Protein AF-A0A6I9PTQ2-F1 (afdb_monomer_lite)

Structure (mmCIF, N/CA/C/O backbone):
data_AF-A0A6I9PTQ2-F1
#
_entry.id   AF-A0A6I9PTQ2-F1
#
loop_
_atom_site.group_PDB
_atom_site.id
_atom_site.type_symbol
_atom_site.label_atom_id
_atom_site.label_alt_id
_atom_site.label_comp_id
_atom_site.label_asym_id
_atom_site.label_entity_id
_atom_site.label_seq_id
_atom_site.pdbx_PDB_ins_code
_atom_site.Cartn_x
_atom_site.Cartn_y
_atom_site.Cartn_z
_atom_site.occupancy
_atom_site.B_iso_or_equiv
_atom_site.auth_seq_id
_atom_site.auth_comp_id
_atom_site.auth_asym_id
_atom_site.auth_atom_id
_atom_site.pdbx_PDB_model_num
ATOM 1 N N . ALA A 1 1 ? 30.797 -33.539 -42.811 1.00 47.03 1 ALA A N 1
ATOM 2 C CA . ALA A 1 1 ? 30.956 -32.790 -41.549 1.00 47.03 1 ALA A CA 1
ATOM 3 C C . ALA A 1 1 ? 30.785 -31.311 -41.859 1.00 47.03 1 ALA A C 1
ATOM 5 O O . ALA A 1 1 ? 31.490 -30.831 -42.734 1.00 47.03 1 ALA A O 1
ATOM 6 N N . GLY A 1 2 ? 29.827 -30.622 -41.235 1.00 52.47 2 GLY A N 1
ATOM 7 C CA . GLY A 1 2 ? 29.624 -29.189 -41.484 1.00 52.47 2 GLY A CA 1
ATOM 8 C C . GLY A 1 2 ? 28.186 -28.722 -41.279 1.00 52.47 2 GLY A C 1
ATOM 9 O O . GLY A 1 2 ? 27.580 -28.208 -42.205 1.00 52.47 2 GLY A O 1
ATOM 10 N N . CYS A 1 3 ? 27.621 -28.932 -40.090 1.00 50.66 3 CYS A N 1
ATOM 11 C CA . CYS A 1 3 ? 26.357 -28.307 -39.691 1.00 50.66 3 CYS A CA 1
ATOM 12 C C . CYS A 1 3 ? 26.383 -28.087 -38.173 1.00 50.66 3 CYS A C 1
ATOM 14 O O . CYS A 1 3 ? 25.742 -28.797 -37.405 1.00 50.66 3 CYS A O 1
ATOM 16 N N . SER A 1 4 ? 27.259 -27.191 -37.714 1.00 54.75 4 SER A N 1
ATOM 17 C CA . SER A 1 4 ? 27.375 -26.852 -36.282 1.00 54.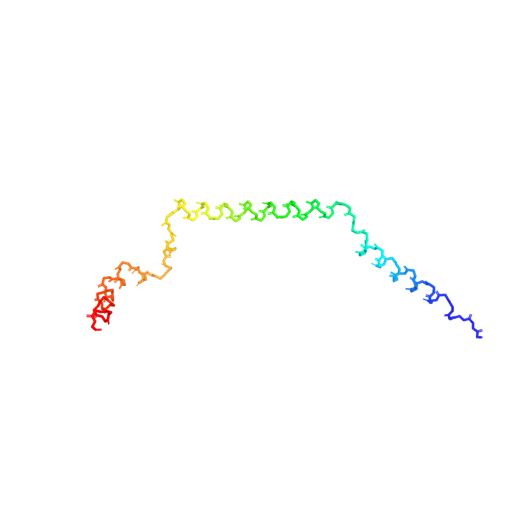75 4 SER A CA 1
ATOM 18 C C . SER A 1 4 ? 27.693 -25.374 -36.032 1.00 54.75 4 SER A C 1
ATOM 20 O O . SER A 1 4 ? 27.786 -24.958 -34.887 1.00 54.75 4 SER A O 1
ATOM 22 N N . THR A 1 5 ? 27.839 -24.556 -37.078 1.00 55.88 5 THR A N 1
ATOM 23 C CA . THR A 1 5 ? 28.269 -23.152 -36.964 1.00 55.88 5 THR A CA 1
ATOM 24 C C . THR A 1 5 ? 27.117 -22.148 -36.853 1.00 55.88 5 THR A C 1
ATOM 26 O O . THR A 1 5 ? 27.343 -21.049 -36.360 1.00 55.88 5 THR A O 1
ATOM 29 N N . MET A 1 6 ? 25.884 -22.501 -37.241 1.00 49.59 6 MET A N 1
ATOM 30 C CA . MET A 1 6 ? 24.733 -21.579 -37.151 1.00 49.59 6 MET A CA 1
ATOM 31 C C . MET A 1 6 ? 24.175 -21.432 -35.725 1.00 49.59 6 MET A C 1
ATOM 33 O O . MET A 1 6 ? 23.759 -20.343 -35.351 1.00 49.59 6 MET A O 1
ATOM 37 N N . SER A 1 7 ? 24.251 -22.475 -34.889 1.00 54.22 7 SER A N 1
ATOM 38 C CA . SER A 1 7 ? 23.673 -22.445 -33.533 1.00 54.22 7 SER A CA 1
ATOM 39 C C . SER A 1 7 ? 24.420 -21.522 -32.558 1.00 54.22 7 SER A C 1
ATOM 41 O O . SER A 1 7 ? 23.801 -20.982 -31.643 1.00 54.22 7 SER A O 1
ATOM 43 N N . SER A 1 8 ? 25.732 -21.316 -32.733 1.00 56.69 8 SER A N 1
ATOM 44 C CA . SER A 1 8 ? 26.507 -20.427 -31.852 1.00 56.69 8 SER A CA 1
ATOM 45 C C . SER A 1 8 ? 26.250 -18.944 -32.125 1.00 56.69 8 SER A C 1
ATOM 47 O O . SER A 1 8 ? 26.242 -18.163 -31.175 1.00 56.69 8 SER A O 1
ATOM 49 N N . ALA A 1 9 ? 26.001 -18.552 -33.378 1.00 57.34 9 ALA A N 1
ATOM 50 C CA . ALA A 1 9 ? 25.735 -17.156 -33.734 1.00 57.34 9 ALA A CA 1
ATOM 51 C C . ALA A 1 9 ? 24.395 -16.671 -33.151 1.00 57.34 9 ALA A C 1
ATOM 53 O O . ALA A 1 9 ? 24.362 -15.651 -32.469 1.00 57.34 9 ALA A O 1
ATOM 54 N N . GLU A 1 10 ? 23.328 -17.470 -33.283 1.00 59.38 10 GLU A N 1
ATOM 55 C CA . GLU A 1 10 ? 22.018 -17.154 -32.690 1.00 59.38 10 GLU A CA 1
ATOM 56 C C . GLU A 1 10 ? 22.061 -17.085 -31.152 1.00 59.38 10 GLU A C 1
ATOM 58 O O . GLU A 1 10 ? 21.428 -16.223 -30.544 1.00 59.38 10 GLU A O 1
ATOM 63 N N . SER A 1 11 ? 22.851 -17.946 -30.497 1.00 60.03 11 SER A N 1
ATOM 64 C CA . SER A 1 11 ? 23.014 -17.904 -29.033 1.00 60.03 11 SER A CA 1
ATOM 65 C C . SER A 1 11 ? 23.742 -16.641 -28.535 1.00 60.03 11 SER A C 1
ATOM 67 O O . SER A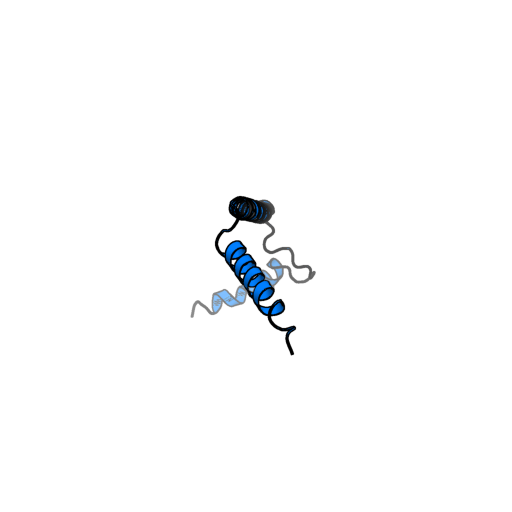 1 11 ? 23.454 -16.134 -27.445 1.00 60.03 11 SER A O 1
ATOM 69 N N . GLY A 1 12 ? 24.655 -16.099 -29.348 1.00 64.75 12 GLY A N 1
ATOM 70 C CA . GLY A 1 12 ? 25.344 -14.834 -29.088 1.00 64.75 12 GLY A CA 1
ATOM 71 C C . GLY A 1 12 ? 24.409 -13.628 -29.197 1.00 64.75 12 GLY A C 1
ATOM 72 O O . GLY A 1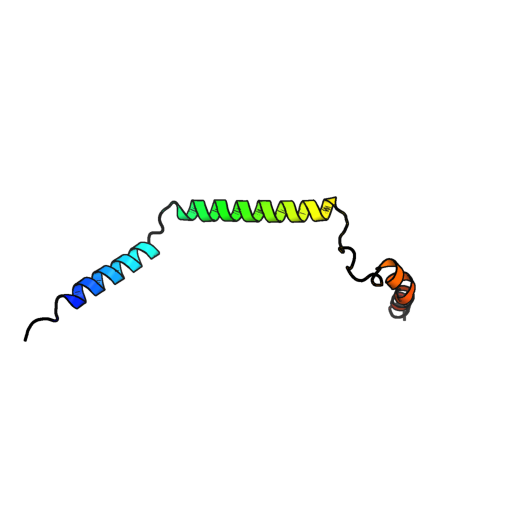 12 ? 24.440 -12.747 -28.341 1.00 64.75 12 GLY A O 1
ATOM 73 N N . ASP A 1 13 ? 23.515 -13.631 -30.185 1.00 66.06 13 ASP A N 1
ATOM 74 C CA . ASP A 1 13 ? 22.545 -12.548 -30.381 1.00 66.06 13 ASP A CA 1
ATOM 75 C C . ASP A 1 13 ? 21.450 -12.533 -29.303 1.00 66.06 13 ASP A C 1
ATOM 77 O O . ASP A 1 13 ? 21.107 -11.465 -28.792 1.00 66.06 13 ASP A O 1
ATOM 81 N N . LEU A 1 14 ? 20.948 -13.698 -28.868 1.00 65.81 14 LEU A N 1
ATOM 82 C CA . LEU A 1 14 ? 19.982 -13.768 -27.759 1.00 65.81 14 LEU A CA 1
ATOM 83 C C . LEU A 1 14 ? 20.582 -13.304 -26.427 1.00 65.81 14 LEU A C 1
ATOM 85 O O . LEU A 1 14 ? 19.932 -12.578 -25.671 1.00 65.81 14 LEU A O 1
ATOM 89 N N . SER A 1 15 ? 21.817 -13.714 -26.126 1.00 67.25 15 SER A N 1
ATOM 90 C CA . SER A 1 15 ? 22.496 -13.276 -24.901 1.00 67.25 15 SER A CA 1
ATOM 91 C C . SER A 1 15 ? 22.808 -11.777 -24.928 1.00 67.25 15 SER A C 1
ATOM 93 O O . SER A 1 15 ? 22.625 -11.104 -23.911 1.00 67.25 15 SER A O 1
ATOM 95 N N . GLY A 1 16 ? 23.179 -11.230 -26.091 1.00 61.75 16 GLY A N 1
ATOM 96 C CA . GLY A 1 16 ? 23.354 -9.792 -26.303 1.00 61.75 16 GLY A CA 1
ATOM 97 C C . GLY A 1 16 ? 22.055 -8.992 -26.161 1.00 61.75 16 GLY A C 1
ATOM 98 O O . GLY A 1 16 ? 22.053 -7.934 -25.530 1.00 61.75 16 GLY A O 1
ATOM 99 N N . TYR A 1 17 ? 20.938 -9.517 -26.672 1.00 64.06 17 TYR A N 1
ATOM 100 C CA . TYR A 1 17 ? 19.614 -8.902 -26.543 1.00 64.06 17 TYR A CA 1
ATOM 101 C C . TYR A 1 17 ? 19.116 -8.902 -25.092 1.00 64.06 17 TYR A C 1
ATOM 103 O O . TYR A 1 17 ? 18.635 -7.891 -24.589 1.00 64.06 17 TYR A O 1
ATOM 111 N N . HIS A 1 18 ? 19.292 -10.008 -24.368 1.00 65.25 18 HIS A N 1
ATOM 112 C CA . HIS A 1 18 ? 18.929 -10.069 -22.953 1.00 65.25 18 HIS A CA 1
ATOM 113 C C . HIS A 1 18 ? 19.759 -9.081 -22.111 1.00 65.25 18 HIS A C 1
ATOM 115 O O . HIS A 1 18 ? 19.231 -8.413 -21.224 1.00 65.25 18 HIS A O 1
ATOM 121 N N . LEU A 1 19 ? 21.052 -8.929 -22.418 1.00 62.69 19 LEU A N 1
ATOM 122 C CA . LEU A 1 19 ? 21.927 -7.952 -21.762 1.00 62.69 19 LEU A CA 1
ATOM 123 C C . LEU A 1 19 ? 21.549 -6.498 -22.072 1.00 62.69 19 LEU A C 1
ATOM 125 O O . LEU A 1 19 ? 21.659 -5.649 -21.188 1.00 62.69 19 LEU A O 1
ATOM 129 N N . SER A 1 20 ? 21.109 -6.191 -23.295 1.00 60.94 20 SER A N 1
ATOM 130 C CA . SER A 1 20 ? 20.728 -4.828 -23.683 1.00 60.94 20 SER A CA 1
ATOM 131 C C . SER A 1 20 ? 19.401 -4.395 -23.055 1.00 60.94 20 SER A C 1
ATOM 133 O O . SER A 1 20 ? 19.312 -3.267 -22.571 1.00 60.94 20 SER A O 1
ATOM 135 N N . VAL A 1 21 ? 18.427 -5.307 -22.955 1.00 61.25 21 VAL A N 1
ATOM 136 C CA . VAL A 1 21 ? 17.143 -5.083 -22.265 1.00 61.25 21 VAL A CA 1
ATOM 137 C C . VAL A 1 21 ? 17.354 -4.780 -20.779 1.00 61.25 21 VAL A C 1
ATOM 139 O O . VAL A 1 21 ? 16.706 -3.895 -20.231 1.00 61.25 21 VAL A O 1
ATOM 142 N N . VAL A 1 22 ? 18.307 -5.454 -20.128 1.00 62.84 22 VAL A N 1
ATOM 143 C CA . VAL A 1 22 ? 18.622 -5.222 -18.706 1.00 62.84 22 VAL A CA 1
ATOM 144 C C . VAL A 1 22 ? 19.418 -3.926 -18.491 1.00 62.84 22 VAL A C 1
ATOM 146 O O . VAL A 1 22 ? 19.313 -3.298 -17.439 1.00 62.84 22 VAL A O 1
ATOM 149 N N . ARG A 1 23 ? 20.235 -3.511 -19.468 1.00 62.25 23 ARG A N 1
ATOM 150 C CA . ARG A 1 23 ? 21.163 -2.376 -19.322 1.00 62.25 23 ARG A CA 1
ATOM 151 C C . ARG A 1 23 ? 20.580 -1.033 -19.765 1.00 62.25 23 ARG A C 1
ATOM 153 O O . ARG A 1 23 ? 21.050 0.004 -19.301 1.00 62.25 23 ARG A O 1
ATOM 160 N N . HIS A 1 24 ? 19.559 -1.051 -20.617 1.00 61.22 24 HIS A N 1
ATOM 161 C CA . HIS A 1 24 ? 18.811 0.126 -21.053 1.00 61.22 24 HIS A CA 1
ATOM 162 C C . HIS A 1 24 ? 17.333 -0.036 -20.695 1.00 61.22 24 HIS A C 1
ATOM 164 O O . HIS A 1 24 ? 16.515 -0.259 -21.589 1.00 61.22 24 HIS A O 1
ATOM 170 N N . PRO A 1 25 ? 16.976 0.068 -19.400 1.00 62.00 25 PRO A N 1
ATOM 171 C CA . PRO A 1 25 ? 15.579 0.060 -19.003 1.00 62.00 25 PRO A CA 1
ATOM 172 C C . PRO A 1 25 ? 14.838 1.159 -19.764 1.00 62.00 25 PRO A C 1
ATOM 174 O O . PRO A 1 25 ? 15.291 2.306 -19.857 1.00 62.00 25 PRO A O 1
ATOM 177 N N . HIS A 1 26 ? 13.717 0.794 -20.375 1.00 68.25 26 HIS A N 1
ATOM 178 C CA . HIS A 1 26 ? 12.929 1.737 -21.149 1.00 68.25 26 HIS A CA 1
ATOM 179 C C . HIS A 1 26 ? 12.343 2.791 -20.193 1.00 68.25 26 HIS A C 1
ATOM 181 O O . HIS A 1 26 ? 11.840 2.461 -19.121 1.00 68.25 26 HIS A O 1
ATOM 187 N N . GLY A 1 27 ? 12.353 4.071 -20.580 1.00 77.62 27 GLY A N 1
ATOM 188 C CA . GLY A 1 27 ? 12.006 5.189 -19.683 1.00 77.62 27 GLY A CA 1
ATOM 189 C C . GLY A 1 27 ? 10.604 5.158 -19.045 1.00 77.62 27 GLY A C 1
ATOM 190 O O . GLY A 1 27 ? 10.346 5.920 -18.116 1.00 77.62 27 GLY A O 1
ATOM 191 N N . TRP A 1 28 ? 9.703 4.278 -19.496 1.00 82.06 28 TRP A N 1
ATOM 192 C CA . TRP A 1 28 ? 8.378 4.084 -18.896 1.00 82.06 28 TRP A CA 1
ATOM 193 C C . TRP A 1 28 ? 8.409 3.303 -17.573 1.00 82.06 28 TRP A C 1
ATOM 195 O O . TRP A 1 28 ? 7.499 3.473 -16.761 1.00 82.06 28 TRP A O 1
ATOM 205 N N . GLU A 1 29 ? 9.452 2.507 -17.309 1.00 87.56 29 GLU A N 1
ATOM 206 C CA . GLU A 1 29 ? 9.591 1.742 -16.059 1.00 87.56 29 GLU A CA 1
ATOM 207 C C . GLU A 1 29 ? 9.625 2.656 -14.831 1.00 87.56 29 GLU A C 1
ATOM 209 O O . GLU A 1 29 ? 8.968 2.389 -13.825 1.00 87.56 29 GLU A O 1
ATOM 214 N N . LEU A 1 30 ? 10.314 3.798 -14.940 1.00 87.31 30 LEU A N 1
ATOM 215 C CA . LEU A 1 30 ? 10.351 4.801 -13.878 1.00 87.31 30 LEU A CA 1
ATOM 216 C C . LEU A 1 30 ? 8.953 5.356 -13.572 1.00 87.31 30 LEU A C 1
ATOM 218 O O . LEU A 1 30 ? 8.612 5.582 -12.411 1.00 87.31 30 LEU A O 1
ATOM 222 N N . GLY A 1 31 ? 8.127 5.526 -14.609 1.00 89.88 31 GLY A N 1
ATOM 223 C CA . GLY A 1 31 ? 6.729 5.917 -14.460 1.00 89.88 31 GLY A CA 1
ATOM 224 C C . GLY A 1 31 ? 5.936 4.890 -13.655 1.00 89.88 31 GLY A C 1
ATOM 225 O O . GLY A 1 31 ? 5.182 5.264 -12.760 1.00 89.88 31 GLY A O 1
ATOM 226 N N . ILE A 1 32 ? 6.158 3.597 -13.898 1.00 93.38 32 ILE A N 1
ATOM 227 C CA . ILE A 1 32 ? 5.497 2.524 -13.144 1.00 93.38 32 ILE A CA 1
ATOM 228 C C . ILE A 1 32 ? 5.946 2.495 -11.692 1.00 93.38 32 ILE A C 1
ATOM 230 O O . ILE A 1 32 ? 5.100 2.360 -10.812 1.00 93.38 32 ILE A O 1
ATOM 234 N N . TYR A 1 33 ? 7.241 2.655 -11.418 1.00 92.25 33 TYR A N 1
ATOM 235 C CA . TYR A 1 33 ? 7.728 2.686 -10.040 1.00 92.25 33 TYR A CA 1
ATOM 236 C C . TYR A 1 33 ? 7.125 3.852 -9.256 1.00 92.25 33 TYR A C 1
ATOM 238 O O . TYR A 1 33 ? 6.649 3.656 -8.138 1.00 92.25 33 TYR A O 1
ATOM 246 N N . LEU A 1 34 ? 7.069 5.045 -9.855 1.00 96.19 34 LEU A N 1
ATOM 247 C CA . LEU A 1 34 ? 6.457 6.220 -9.233 1.00 96.19 34 LEU A CA 1
ATOM 248 C C . LEU A 1 34 ? 4.954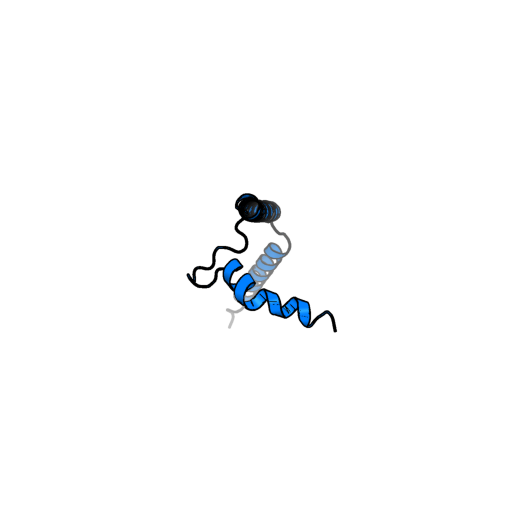 6.031 -9.000 1.00 96.19 34 LEU A C 1
ATOM 250 O O . LEU A 1 34 ? 4.466 6.293 -7.902 1.00 96.19 34 LEU A O 1
ATOM 254 N N . VAL A 1 35 ? 4.222 5.542 -10.003 1.00 97.31 35 VAL A N 1
ATOM 255 C CA . VAL A 1 35 ? 2.778 5.293 -9.886 1.00 97.31 35 VAL A CA 1
ATOM 256 C C . VAL A 1 35 ? 2.497 4.216 -8.840 1.00 97.31 35 VAL A C 1
ATOM 258 O O . VAL A 1 35 ? 1.652 4.419 -7.972 1.00 97.31 35 VAL A O 1
ATOM 26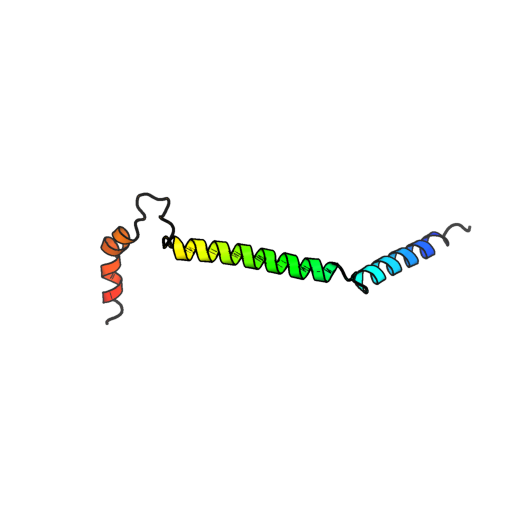1 N N . GLY A 1 36 ? 3.226 3.100 -8.864 1.00 97.00 36 GLY A N 1
ATOM 262 C CA . GLY A 1 36 ? 3.084 2.022 -7.888 1.00 97.00 36 GLY A CA 1
ATOM 263 C C . GLY A 1 36 ? 3.375 2.489 -6.462 1.00 97.00 36 GLY A C 1
ATOM 264 O O . GLY A 1 36 ? 2.607 2.196 -5.546 1.00 97.00 36 GLY A O 1
ATOM 265 N N . PHE A 1 37 ? 4.432 3.282 -6.276 1.00 97.50 37 PHE A N 1
ATOM 266 C CA . PHE A 1 37 ? 4.757 3.886 -4.986 1.00 97.50 37 PHE A CA 1
ATOM 267 C C . PHE A 1 37 ? 3.641 4.810 -4.480 1.00 97.50 37 PHE A C 1
ATOM 269 O O . PHE A 1 37 ? 3.228 4.698 -3.326 1.00 97.50 37 PHE A O 1
ATOM 276 N N . LEU A 1 38 ? 3.098 5.676 -5.343 1.00 98.25 38 LEU A N 1
ATOM 277 C CA . LEU A 1 38 ? 1.974 6.551 -4.994 1.00 98.25 38 LEU A CA 1
ATOM 278 C C . LEU A 1 38 ? 0.720 5.754 -4.623 1.00 98.25 38 LEU A C 1
ATOM 280 O O . LEU A 1 38 ? 0.075 6.068 -3.625 1.00 98.25 38 LEU A O 1
ATOM 284 N N . VAL A 1 39 ? 0.400 4.693 -5.369 1.00 98.25 39 VAL A N 1
ATOM 285 C CA . VAL A 1 39 ? -0.725 3.799 -5.054 1.00 98.25 39 VAL A CA 1
ATOM 286 C C . VAL A 1 39 ? -0.540 3.162 -3.677 1.00 98.25 39 VAL A C 1
ATOM 288 O O . VAL A 1 39 ? -1.464 3.195 -2.862 1.00 98.25 39 VAL A O 1
ATOM 291 N N . LEU A 1 40 ? 0.653 2.636 -3.382 1.00 98.19 40 LEU A N 1
ATOM 292 C CA . LEU A 1 40 ? 0.962 2.059 -2.073 1.00 98.19 40 LEU A CA 1
ATOM 293 C C . LEU A 1 40 ? 0.823 3.093 -0.949 1.00 98.19 40 LEU A C 1
ATOM 295 O O . LEU A 1 40 ? 0.207 2.792 0.075 1.00 98.19 40 LEU A O 1
ATOM 299 N N . LEU A 1 41 ? 1.325 4.316 -1.146 1.00 98.06 41 LEU A N 1
ATOM 300 C CA . LEU A 1 41 ? 1.177 5.401 -0.174 1.00 98.06 41 LEU A CA 1
ATOM 301 C C . LEU A 1 41 ? -0.285 5.790 0.052 1.00 98.06 41 LEU A C 1
ATOM 303 O O . LEU A 1 41 ? -0.694 5.957 1.200 1.00 98.06 41 LEU A O 1
ATOM 307 N N . CYS A 1 42 ? -1.088 5.901 -1.007 1.00 97.75 42 CYS A N 1
ATOM 308 C CA . CYS A 1 42 ? -2.513 6.196 -0.886 1.00 97.75 42 CYS A CA 1
ATOM 309 C C . CYS A 1 42 ? -3.242 5.102 -0.099 1.00 97.75 42 CYS A C 1
ATOM 311 O O . CYS A 1 42 ? -3.988 5.410 0.830 1.00 97.75 42 CYS A O 1
ATOM 313 N N . VAL A 1 43 ? -3.000 3.827 -0.417 1.00 97.19 43 VAL A N 1
ATOM 314 C CA . VAL A 1 43 ? -3.611 2.697 0.297 1.00 97.19 43 VAL A CA 1
ATOM 315 C C . VAL A 1 43 ? -3.191 2.694 1.765 1.00 97.19 43 VAL A C 1
ATOM 317 O O . VAL A 1 43 ? -4.051 2.588 2.641 1.00 97.19 43 VAL A O 1
ATOM 320 N N . ALA A 1 44 ? -1.900 2.853 2.060 1.00 96.50 44 ALA A N 1
ATOM 321 C CA . ALA A 1 44 ? -1.406 2.922 3.432 1.00 96.50 44 ALA A CA 1
ATOM 322 C C . ALA A 1 44 ? -2.033 4.099 4.196 1.00 96.50 44 ALA A C 1
ATOM 324 O O . ALA A 1 44 ? -2.558 3.913 5.293 1.00 96.50 44 ALA A O 1
ATOM 325 N N . GLY A 1 45 ? -2.063 5.287 3.586 1.00 95.69 45 GLY A N 1
ATOM 326 C CA . GLY A 1 45 ? -2.663 6.488 4.160 1.00 95.69 45 GLY A CA 1
ATOM 327 C C . GLY A 1 45 ? -4.150 6.321 4.466 1.00 95.69 45 GLY A C 1
ATOM 328 O O . GLY A 1 45 ? -4.582 6.658 5.565 1.00 95.69 45 GLY A O 1
ATOM 329 N N . ILE A 1 46 ? -4.928 5.730 3.553 1.00 93.88 46 ILE A N 1
ATOM 330 C CA . ILE A 1 46 ? -6.353 5.433 3.776 1.00 93.88 46 ILE A CA 1
ATOM 331 C C . ILE A 1 46 ? -6.532 4.447 4.934 1.00 93.88 46 ILE A C 1
ATOM 333 O O . ILE A 1 46 ? -7.406 4.646 5.778 1.00 93.88 46 ILE A O 1
ATOM 337 N N . ASN A 1 47 ? -5.709 3.397 5.006 1.00 90.19 47 ASN A N 1
ATOM 338 C CA . ASN A 1 47 ? -5.777 2.427 6.100 1.00 90.19 47 ASN A CA 1
ATOM 339 C C . ASN A 1 47 ? -5.463 3.084 7.451 1.00 90.19 47 ASN A C 1
ATOM 341 O O . ASN A 1 47 ? -6.215 2.900 8.405 1.00 90.19 47 ASN A O 1
ATOM 345 N N . ILE A 1 48 ? -4.413 3.905 7.525 1.00 90.19 48 ILE A N 1
ATOM 346 C CA . ILE A 1 48 ? -4.041 4.643 8.740 1.00 90.19 48 ILE A CA 1
ATOM 347 C C . ILE A 1 48 ? -5.129 5.651 9.120 1.00 90.19 48 ILE A C 1
ATOM 349 O O . ILE A 1 48 ? -5.526 5.718 10.280 1.00 90.19 48 ILE A O 1
ATOM 353 N N . TRP A 1 49 ? -5.659 6.398 8.150 1.00 88.88 49 TRP A N 1
ATOM 354 C CA . TRP A 1 49 ? -6.755 7.341 8.367 1.00 88.88 49 TRP A CA 1
ATOM 355 C C . TRP A 1 49 ? -7.993 6.641 8.923 1.00 88.88 49 TRP A C 1
ATOM 357 O O . TRP A 1 49 ? -8.602 7.120 9.878 1.00 88.88 49 TRP A O 1
ATOM 367 N N . LYS A 1 50 ? -8.346 5.481 8.359 1.00 85.88 50 LYS A N 1
ATOM 368 C CA . LYS A 1 50 ? -9.446 4.648 8.841 1.00 85.88 50 LYS A CA 1
ATOM 369 C C . LYS A 1 50 ? -9.200 4.198 10.280 1.00 85.88 50 LYS A C 1
ATOM 371 O O . LYS A 1 50 ? -10.098 4.337 11.099 1.00 85.88 50 LYS A O 1
ATOM 376 N N . LEU A 1 51 ? -7.998 3.725 10.612 1.00 82.75 51 LEU A N 1
ATOM 377 C CA . LEU A 1 51 ? -7.643 3.351 11.986 1.00 82.75 51 LEU A CA 1
ATOM 378 C C . LEU A 1 51 ? -7.768 4.537 12.950 1.00 82.75 51 LEU A C 1
ATOM 380 O O . LEU A 1 51 ? -8.399 4.419 13.999 1.00 82.75 51 LEU A O 1
ATOM 384 N N . TRP A 1 52 ? -7.223 5.690 12.566 1.00 80.69 52 TRP A N 1
ATOM 385 C CA . TRP A 1 52 ? -7.245 6.899 13.380 1.00 80.69 52 TRP A CA 1
ATOM 386 C C . TRP A 1 52 ? -8.667 7.430 13.602 1.00 80.69 52 TRP A C 1
ATOM 388 O O . TRP A 1 52 ? -9.042 7.735 14.731 1.00 80.69 52 TRP A O 1
ATOM 398 N N . LYS A 1 53 ? -9.499 7.479 12.551 1.00 79.56 53 LYS A N 1
ATOM 399 C CA . LYS A 1 53 ? -10.901 7.917 12.644 1.00 79.56 53 LYS A CA 1
ATOM 400 C C . LYS A 1 53 ? -11.803 6.915 13.350 1.00 79.56 53 LYS A C 1
ATOM 402 O O . LYS A 1 53 ? -12.734 7.343 14.025 1.00 79.56 53 LYS A O 1
ATOM 407 N N . SER A 1 54 ? -11.574 5.614 13.182 1.00 67.50 54 SER A N 1
ATOM 408 C CA . SER A 1 54 ? -12.403 4.593 13.818 1.00 67.50 54 SER A CA 1
ATOM 409 C C . SER A 1 54 ? -12.124 4.460 15.310 1.00 67.50 54 SER A C 1
ATOM 411 O O . SER A 1 54 ? -12.954 3.867 15.988 1.00 67.50 54 SER A O 1
ATOM 413 N N . GLY A 1 55 ? -10.993 4.955 15.837 1.00 62.00 55 GLY A N 1
ATOM 414 C CA . GLY A 1 55 ? -10.653 4.895 17.271 1.00 62.00 55 GLY A CA 1
ATOM 415 C C . GLY A 1 55 ? -10.642 3.480 17.872 1.00 62.00 55 GLY A C 1
ATOM 416 O O . GLY A 1 55 ? -10.417 3.309 19.063 1.00 62.00 55 GLY A O 1
ATOM 417 N N . THR A 1 56 ? -10.888 2.458 17.051 1.00 59.12 56 THR A N 1
ATOM 418 C CA . THR A 1 56 ? -11.145 1.073 17.443 1.00 59.12 56 THR A CA 1
ATOM 419 C C . THR A 1 56 ? -9.887 0.270 17.153 1.00 59.12 56 THR A C 1
ATOM 421 O O . THR A 1 56 ? -9.875 -0.681 16.372 1.00 59.12 56 THR A O 1
ATOM 424 N N . PHE A 1 57 ? -8.784 0.752 17.718 1.00 52.16 57 PHE A N 1
ATOM 425 C CA . PHE A 1 57 ? -7.572 -0.029 17.860 1.00 52.16 57 PHE A CA 1
ATOM 426 C C . PHE A 1 57 ? -7.268 -0.112 19.360 1.00 52.16 57 PHE A C 1
ATOM 428 O O . PHE A 1 57 ? -7.050 0.929 19.981 1.00 52.16 57 PHE A O 1
ATOM 435 N N . PRO A 1 58 ? -7.302 -1.312 19.961 1.00 59.88 58 PRO A N 1
ATOM 436 C CA . PRO A 1 58 ? -7.381 -2.618 19.310 1.00 59.88 58 PRO A CA 1
ATOM 437 C C . PRO A 1 58 ? -8.776 -2.894 18.728 1.00 59.88 58 PRO A C 1
ATOM 439 O O . PRO A 1 58 ? -9.786 -2.424 19.251 1.00 59.88 58 PRO A O 1
ATOM 442 N N . ALA A 1 59 ? -8.821 -3.639 17.620 1.00 61.28 59 ALA A N 1
ATOM 443 C CA . ALA A 1 59 ? -10.072 -4.187 17.108 1.00 61.28 59 ALA A CA 1
ATOM 444 C C . ALA A 1 59 ? -10.775 -4.959 18.240 1.00 61.28 59 ALA A C 1
ATOM 446 O O . ALA A 1 59 ? -10.079 -5.611 19.030 1.00 61.28 59 ALA A O 1
ATOM 447 N N . PRO A 1 60 ? -12.116 -4.899 18.352 1.00 65.12 60 PRO A N 1
ATOM 448 C CA . PRO A 1 60 ? -12.821 -5.681 19.352 1.00 65.12 60 PRO A CA 1
ATOM 449 C C . PRO A 1 60 ? -12.447 -7.140 19.129 1.00 65.12 60 PRO A C 1
ATOM 451 O O . PRO A 1 60 ? -12.509 -7.646 18.004 1.00 65.12 60 PRO A O 1
ATOM 454 N N . SER A 1 61 ? -11.974 -7.787 20.188 1.00 61.03 61 SER A N 1
ATOM 455 C CA . SER A 1 61 ? -11.590 -9.182 20.087 1.00 61.03 61 SER A CA 1
ATOM 456 C C . SER A 1 61 ? -12.806 -9.999 19.638 1.00 61.03 61 SER A C 1
ATOM 458 O O . SER A 1 61 ? -13.894 -9.817 20.188 1.00 61.03 61 SER A O 1
ATOM 460 N N . PRO A 1 62 ? -12.653 -10.909 18.660 1.00 66.25 62 PRO A N 1
ATOM 461 C CA . PRO A 1 62 ? -13.744 -11.768 18.201 1.00 66.25 62 PRO A CA 1
ATOM 462 C C . PRO A 1 62 ? -14.187 -12.764 19.282 1.00 66.25 62 PRO A C 1
ATOM 464 O O . PRO A 1 62 ? -15.203 -13.440 19.134 1.00 66.25 62 PRO A O 1
ATOM 467 N N . PHE A 1 63 ? -13.418 -12.874 20.366 1.00 67.19 63 PHE A N 1
ATOM 468 C CA . PHE A 1 63 ? -13.751 -13.693 21.512 1.00 67.19 63 PHE A CA 1
ATOM 469 C C . PHE A 1 63 ? -14.649 -12.904 22.477 1.00 67.19 63 PHE A C 1
ATOM 471 O O . PHE A 1 63 ? -14.203 -11.888 23.015 1.00 67.19 63 PHE A O 1
ATOM 478 N N . PRO A 1 64 ? -15.859 -13.406 22.794 1.00 66.94 64 PRO A N 1
ATOM 479 C CA . PRO A 1 64 ? -16.803 -12.735 23.695 1.00 66.94 64 PRO A CA 1
ATOM 480 C C . PRO A 1 64 ? -16.230 -12.424 25.084 1.00 66.94 64 PRO A C 1
ATOM 482 O O . PRO A 1 64 ? -16.696 -11.522 25.766 1.00 66.94 64 PRO A O 1
ATOM 485 N N . ASN A 1 65 ? -15.224 -13.189 25.511 1.00 60.66 65 ASN A N 1
ATOM 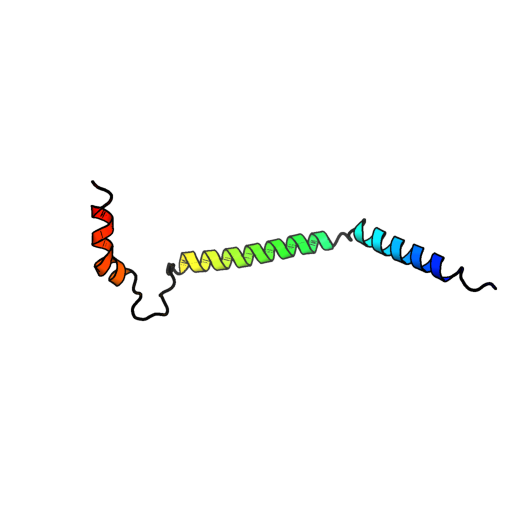486 C CA . ASN A 1 65 ? -14.631 -13.114 26.844 1.00 60.66 65 ASN A CA 1
ATOM 487 C C . ASN A 1 65 ? -13.355 -12.255 26.911 1.00 60.66 65 ASN A C 1
ATOM 489 O O . ASN A 1 65 ? -12.670 -12.229 27.929 1.00 60.66 65 ASN A O 1
ATOM 493 N N . PHE A 1 66 ? -12.976 -11.610 25.810 1.00 66.62 66 PHE A N 1
ATOM 494 C CA . PHE A 1 66 ? -11.696 -10.915 25.685 1.00 66.62 66 PHE A CA 1
ATOM 495 C C . PHE A 1 66 ? -11.927 -9.404 25.609 1.00 66.62 66 PHE A C 1
ATOM 497 O O . PHE A 1 66 ? -11.425 -8.704 24.728 1.00 66.62 66 PHE A O 1
ATOM 504 N N . ASP A 1 67 ? -12.734 -8.914 26.546 1.00 75.25 67 ASP A N 1
ATOM 505 C CA . ASP A 1 67 ? -12.884 -7.492 26.792 1.00 75.25 67 ASP A CA 1
ATOM 506 C C . ASP A 1 67 ? -11.671 -7.010 27.598 1.00 75.25 67 ASP A C 1
ATOM 508 O O . ASP A 1 67 ? -11.427 -7.447 28.727 1.00 75.25 67 ASP A O 1
ATOM 512 N N . TYR A 1 68 ? -10.882 -6.111 27.013 1.00 69.00 68 TYR A N 1
ATOM 513 C CA . TYR A 1 68 ? -9.710 -5.543 27.676 1.00 69.00 68 TYR A CA 1
ATOM 514 C C . TYR A 1 68 ? -10.074 -4.823 28.980 1.00 69.00 68 TYR A C 1
ATOM 516 O O . TYR A 1 68 ? -9.245 -4.778 29.886 1.00 69.00 68 TYR A O 1
ATOM 524 N N . ARG A 1 69 ? -11.304 -4.307 29.118 1.00 71.75 69 ARG A N 1
ATOM 525 C CA . ARG A 1 69 ? -11.791 -3.681 30.357 1.00 71.75 69 ARG A CA 1
ATOM 526 C C . ARG A 1 69 ? -11.998 -4.722 31.452 1.00 71.75 69 ARG A C 1
ATOM 528 O O . ARG A 1 69 ? -11.524 -4.516 32.563 1.00 71.75 69 ARG A O 1
ATOM 535 N N . TYR A 1 70 ? -12.591 -5.865 31.110 1.00 72.38 70 TYR A N 1
ATOM 536 C CA . TYR A 1 70 ? -12.736 -7.004 32.021 1.00 72.38 70 TYR A CA 1
ATOM 537 C C . TYR A 1 70 ? -11.377 -7.574 32.439 1.00 72.38 70 TYR A C 1
ATOM 539 O O . TYR A 1 70 ? -11.140 -7.838 33.616 1.00 72.38 70 TYR A O 1
ATOM 547 N N . LEU A 1 71 ? -10.452 -7.732 31.488 1.00 74.44 71 LEU A N 1
ATOM 548 C CA . LEU A 1 71 ? -9.103 -8.209 31.793 1.00 74.44 71 LEU A CA 1
ATOM 549 C C . LEU A 1 71 ? -8.333 -7.213 32.673 1.00 74.44 71 LEU A C 1
ATOM 551 O O . LEU A 1 71 ? -7.638 -7.631 33.595 1.00 74.44 71 LEU A O 1
ATOM 555 N N . GLN A 1 72 ? -8.475 -5.909 32.430 1.00 75.12 72 GLN A N 1
ATOM 556 C CA . GLN A 1 72 ? -7.865 -4.860 33.249 1.00 75.12 72 GLN A CA 1
ATOM 557 C C . GLN A 1 72 ? -8.449 -4.822 34.667 1.00 75.12 72 GLN A C 1
ATOM 559 O O . GLN A 1 72 ? -7.696 -4.674 35.624 1.00 75.12 72 GLN A O 1
ATOM 564 N N . GLU A 1 73 ? -9.757 -4.996 34.824 1.00 75.94 73 GLU A N 1
ATOM 565 C CA . GLU A 1 73 ? -10.408 -5.065 36.135 1.00 75.94 73 GLU A CA 1
ATOM 566 C C . GLU A 1 73 ? -10.004 -6.329 36.912 1.00 75.94 73 GLU A C 1
ATOM 568 O O . GLU A 1 73 ? -9.714 -6.264 38.104 1.00 75.94 73 GLU A O 1
ATOM 573 N N . LYS A 1 74 ? -9.919 -7.477 36.228 1.00 74.88 74 LYS A N 1
ATOM 574 C CA . LYS A 1 74 ? -9.643 -8.779 36.851 1.00 74.88 74 LYS A CA 1
ATOM 575 C C . LYS A 1 74 ? -8.161 -9.058 37.111 1.00 74.88 74 LYS A C 1
ATOM 577 O O . LYS A 1 74 ? -7.841 -9.758 38.067 1.00 74.88 74 LYS A O 1
ATOM 582 N N . TYR A 1 75 ? -7.265 -8.558 36.260 1.00 73.31 75 TYR A N 1
ATOM 583 C CA . TYR A 1 75 ? -5.826 -8.859 36.310 1.00 73.31 75 TYR A CA 1
ATOM 584 C C . TYR A 1 75 ? -4.929 -7.610 36.364 1.00 73.31 75 TYR A C 1
ATOM 586 O O . TYR A 1 75 ? -3.740 -7.721 36.661 1.00 73.31 75 TYR A O 1
ATOM 594 N N . GLY A 1 76 ? -5.456 -6.415 36.071 1.00 65.81 76 GLY A N 1
ATOM 595 C CA . GLY A 1 76 ? -4.672 -5.176 35.995 1.00 65.81 76 GLY A CA 1
ATOM 596 C C . GLY A 1 76 ? -4.281 -4.582 37.349 1.00 65.81 76 GLY A C 1
ATOM 597 O O . GLY A 1 76 ? -3.348 -3.785 37.404 1.00 65.81 76 GLY A O 1
ATOM 598 N N . THR A 1 77 ? -4.920 -4.994 38.445 1.00 59.59 77 THR A N 1
ATOM 599 C CA . THR A 1 77 ? -4.560 -4.552 39.803 1.00 59.59 77 THR A CA 1
ATOM 600 C C . THR A 1 77 ? -3.241 -5.152 40.302 1.00 59.59 77 THR A C 1
ATOM 602 O O . THR A 1 77 ? -2.602 -4.558 41.165 1.00 59.59 77 THR A O 1
ATOM 605 N N . SER A 1 78 ? -2.767 -6.268 39.730 1.00 58.00 78 SER A N 1
ATOM 606 C CA . SER A 1 78 ? -1.565 -6.966 40.221 1.00 58.00 78 SER A CA 1
ATOM 607 C C . SER A 1 78 ? -0.228 -6.477 39.646 1.00 58.00 78 SER A C 1
ATOM 609 O O . SER A 1 78 ? 0.809 -6.729 40.254 1.00 58.00 78 SER A O 1
ATOM 611 N N . PHE A 1 79 ? -0.193 -5.778 38.505 1.00 55.03 79 PHE A N 1
ATOM 612 C CA . PHE A 1 79 ? 1.085 -5.357 37.894 1.00 55.03 79 PHE A CA 1
ATOM 613 C C . PHE A 1 79 ? 1.670 -4.067 38.485 1.00 55.03 79 PHE A C 1
ATOM 615 O O . PHE A 1 79 ? 2.881 -3.854 38.421 1.00 55.03 79 PHE A O 1
ATOM 622 N N . SER A 1 80 ? 0.835 -3.214 39.081 1.00 54.47 80 SER A N 1
ATOM 623 C CA . SER A 1 80 ? 1.269 -1.978 39.747 1.00 54.47 80 SER A CA 1
ATOM 624 C C . SER A 1 80 ? 2.031 -2.237 41.050 1.00 54.47 80 SER A C 1
ATOM 626 O O . SER A 1 80 ? 2.891 -1.441 41.413 1.00 54.47 80 SER A O 1
ATOM 628 N N . GLU A 1 81 ? 1.768 -3.356 41.726 1.00 55.03 81 GLU A N 1
ATOM 629 C CA . GLU A 1 81 ? 2.334 -3.639 43.051 1.00 55.03 81 GLU A CA 1
ATOM 630 C C . GLU A 1 81 ? 3.743 -4.259 42.990 1.00 55.03 81 GLU A C 1
ATOM 632 O O . GLU A 1 81 ? 4.551 -4.065 43.893 1.00 55.03 81 GLU A O 1
ATOM 637 N N . VAL A 1 82 ? 4.100 -4.937 41.891 1.00 54.47 82 VAL A N 1
ATOM 638 C CA . VAL A 1 82 ? 5.412 -5.605 41.744 1.00 54.47 82 VAL A CA 1
ATOM 639 C C . VAL A 1 82 ? 6.526 -4.639 41.314 1.00 54.47 82 VAL A C 1
ATOM 641 O O . VAL A 1 82 ? 7.699 -4.906 41.555 1.00 54.47 82 VAL A O 1
ATOM 644 N N . ARG A 1 83 ? 6.190 -3.493 40.704 1.00 52.91 83 ARG A N 1
ATOM 645 C CA . ARG A 1 83 ? 7.187 -2.493 40.267 1.00 52.91 83 ARG A CA 1
ATOM 646 C C . ARG A 1 83 ? 7.576 -1.495 41.368 1.00 52.91 83 ARG A C 1
ATOM 648 O O . ARG A 1 83 ? 8.504 -0.719 41.165 1.00 52.91 83 ARG A O 1
ATOM 655 N N . GLN A 1 84 ? 6.878 -1.500 42.505 1.00 52.69 84 GLN A N 1
ATOM 656 C CA . GLN A 1 84 ? 7.076 -0.541 43.597 1.00 52.69 84 GLN A CA 1
ATOM 657 C C . GLN A 1 84 ? 7.714 -1.170 44.851 1.00 52.69 84 GLN A C 1
ATOM 659 O O . GLN A 1 84 ? 7.458 -0.708 45.964 1.00 52.69 84 GLN A O 1
ATOM 664 N N . LYS A 1 85 ? 8.536 -2.214 44.690 1.00 45.03 85 LYS A N 1
ATOM 665 C CA . LYS A 1 85 ? 9.303 -2.813 45.788 1.00 45.03 85 LYS A CA 1
ATOM 666 C C . LYS A 1 85 ? 10.796 -2.815 45.502 1.00 45.03 85 LYS A C 1
ATOM 668 O O . LYS A 1 85 ? 11.163 -3.102 44.342 1.00 45.03 85 LYS A O 1
#

Foldseek 3Di:
DDDDPPVVVVVVVVVVVVVVCVVCPDPCVVVVVVVVVVVVVVVVVVVVVCCVVVVCVVPPPPDPPPDVVVCCVVPVVPPVVVVPD

pLDDT: mean 71.24, std 15.51, range [45.03, 98.25]

Secondary structure (DSSP, 8-state):
----SHHHHHHHHHHHHHHHHHHS--THHHHHHHHHHHHHHHHHHHHHHHHHHH---SPPPSSTT--HHHHHHHHTTTHHHHTT-

Organism: NCBI:txid8208

Radius of gyration: 30.86 Å; chains: 1; bounding box: 48×41×87 Å

Sequence (85 aa):
AGCSTMSSAESGDLSGYHLSVVRHPHGWELGIYLVGFLVLLCVAGINIWKLWKSGTFPAPSPFPNFDYRYLQEKYGTSFSEVRQK